Protein AF-A0A521T9D8-F1 (afdb_monomer_lite)

pLDDT: mean 93.39, std 12.35, range [36.75, 98.81]

Sequence (121 aa):
GEFEIPDGAKPGPIDVTYKSKMKPSTPFDANGYTIKTWGRKGTNNGILGVWGEFVSVDYDICIADGACIEACPVGVYEWFDTPGNPGSEKKPLMSKEPDCIFCLACEGVCPPQAIKIFEQK

Structure (mmCIF, N/CA/C/O backbone):
data_AF-A0A521T9D8-F1
#
_entry.id   AF-A0A521T9D8-F1
#
loop_
_atom_site.group_PDB
_atom_site.id
_atom_site.type_symbol
_atom_site.label_atom_id
_atom_site.label_alt_id
_atom_site.label_comp_id
_atom_site.label_asym_id
_atom_site.label_entity_id
_atom_site.label_seq_id
_atom_site.pdbx_PDB_ins_code
_atom_site.Cartn_x
_atom_site.Cartn_y
_atom_site.Cartn_z
_atom_site.occupancy
_atom_site.B_iso_or_equiv
_atom_site.auth_seq_id
_atom_site.auth_comp_id
_atom_site.auth_asym_id
_atom_site.auth_atom_id
_atom_site.pdbx_PDB_model_num
ATOM 1 N N . GLY A 1 1 ? 27.259 3.861 -20.373 1.00 46.59 1 GLY A N 1
ATOM 2 C CA . GLY A 1 1 ? 26.831 2.735 -19.531 1.00 46.59 1 GLY A CA 1
ATOM 3 C C . GLY A 1 1 ? 26.265 3.330 -18.278 1.00 46.59 1 GLY A C 1
ATOM 4 O O . GLY A 1 1 ? 26.983 3.441 -17.297 1.00 46.59 1 GLY A O 1
ATOM 5 N N . GLU A 1 2 ? 25.039 3.823 -18.373 1.00 36.75 2 GLU A N 1
ATOM 6 C CA . GLU A 1 2 ? 24.318 4.404 -17.248 1.00 36.75 2 GLU A CA 1
ATOM 7 C C . GLU A 1 2 ? 23.392 3.324 -16.721 1.00 36.75 2 GLU A C 1
ATOM 9 O O . GLU A 1 2 ? 22.499 2.856 -17.421 1.00 36.75 2 GLU A O 1
ATOM 14 N N . PHE A 1 3 ? 23.659 2.875 -15.503 1.00 39.56 3 PHE A N 1
ATOM 15 C CA . PHE A 1 3 ? 22.656 2.170 -14.731 1.00 39.56 3 PHE A CA 1
ATOM 16 C C . PHE A 1 3 ? 21.739 3.254 -14.161 1.00 39.56 3 PHE A C 1
ATOM 18 O O . PHE A 1 3 ? 22.008 3.798 -13.092 1.00 39.56 3 PHE A O 1
ATOM 25 N N . GLU A 1 4 ? 20.714 3.636 -14.922 1.00 44.38 4 GLU A N 1
ATOM 26 C CA . GLU A 1 4 ? 19.608 4.428 -14.391 1.00 44.38 4 GLU A CA 1
ATOM 27 C C . GLU A 1 4 ? 18.870 3.556 -13.371 1.00 44.38 4 GLU A C 1
ATOM 29 O O . GLU A 1 4 ? 18.364 2.481 -13.697 1.00 44.38 4 GLU A O 1
ATOM 34 N N . ILE A 1 5 ? 18.845 3.989 -12.111 1.00 52.69 5 ILE A N 1
ATOM 35 C CA . ILE A 1 5 ? 17.901 3.438 -11.139 1.00 52.69 5 ILE A CA 1
ATOM 36 C C . ILE A 1 5 ? 16.517 3.891 -11.623 1.00 52.69 5 ILE A C 1
ATOM 38 O O . ILE A 1 5 ? 16.320 5.103 -11.746 1.00 52.69 5 ILE A O 1
ATOM 42 N N . PRO A 1 6 ? 15.578 2.985 -11.948 1.00 57.53 6 PRO A N 1
ATOM 43 C CA . PRO A 1 6 ? 14.342 3.395 -12.587 1.00 57.53 6 PRO A CA 1
ATOM 44 C C . PRO A 1 6 ? 13.442 4.101 -11.572 1.00 57.53 6 PRO A C 1
ATOM 46 O O . PRO A 1 6 ? 13.368 3.713 -10.404 1.00 57.53 6 PRO A O 1
ATOM 49 N N . ASP A 1 7 ? 12.785 5.158 -12.039 1.00 62.12 7 ASP A N 1
ATOM 50 C CA . ASP A 1 7 ? 11.955 6.065 -11.249 1.00 62.12 7 ASP A CA 1
ATOM 51 C C . ASP A 1 7 ? 11.070 5.343 -10.223 1.00 62.12 7 ASP A C 1
ATOM 53 O O . ASP A 1 7 ? 10.233 4.534 -10.598 1.00 62.12 7 ASP A O 1
ATOM 57 N N . GLY A 1 8 ? 11.204 5.695 -8.941 1.00 74.06 8 GLY A N 1
ATOM 58 C CA . GLY A 1 8 ? 10.237 5.375 -7.884 1.00 74.06 8 GLY A CA 1
ATOM 59 C C . GLY A 1 8 ? 10.665 4.303 -6.891 1.00 74.06 8 GLY A C 1
ATOM 60 O O . GLY A 1 8 ? 10.509 4.534 -5.699 1.00 74.06 8 GLY A O 1
ATOM 61 N N . ALA A 1 9 ? 11.249 3.182 -7.324 1.00 87.50 9 ALA A N 1
ATOM 62 C CA . ALA A 1 9 ? 11.564 2.075 -6.412 1.00 87.50 9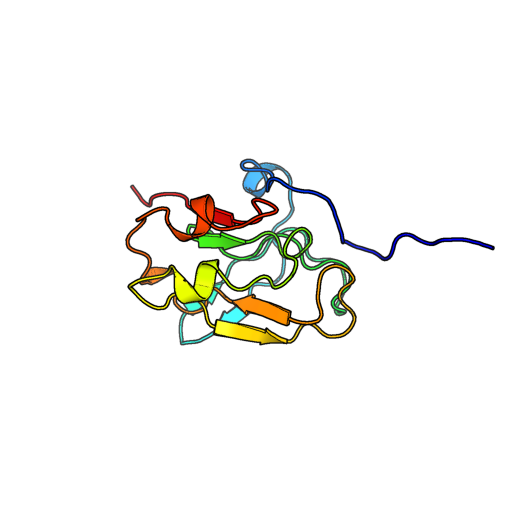 ALA A CA 1
ATOM 63 C C . ALA A 1 9 ? 12.555 2.485 -5.302 1.00 87.50 9 ALA A C 1
ATOM 65 O O . ALA A 1 9 ? 13.605 3.072 -5.571 1.00 87.50 9 ALA A O 1
ATOM 66 N N . LYS A 1 10 ? 12.240 2.163 -4.042 1.00 93.44 10 LYS A N 1
ATOM 67 C CA . LYS A 1 10 ? 13.047 2.547 -2.869 1.00 93.44 10 LYS A CA 1
ATOM 68 C C . LYS A 1 10 ? 12.986 1.490 -1.754 1.00 93.44 10 LYS A C 1
ATOM 70 O O . LYS A 1 10 ? 12.012 0.741 -1.677 1.00 93.44 10 LYS A O 1
ATOM 75 N N . PRO A 1 11 ? 13.999 1.409 -0.869 1.00 94.44 11 PRO A N 1
ATOM 76 C CA . PRO A 1 11 ? 13.934 0.534 0.297 1.00 94.44 11 PRO A CA 1
ATOM 77 C C . PRO A 1 11 ? 12.899 1.043 1.307 1.00 94.44 11 PRO A C 1
ATOM 79 O O . PRO A 1 11 ? 12.644 2.246 1.396 1.00 94.44 11 PRO A O 1
ATOM 82 N N . GLY A 1 12 ? 12.334 0.127 2.091 1.00 94.50 12 GLY A N 1
ATOM 83 C CA . GLY A 1 12 ? 11.503 0.489 3.234 1.00 94.50 12 GLY A CA 1
ATOM 84 C C . GLY A 1 12 ? 12.295 0.760 4.516 1.00 94.50 12 GLY A C 1
ATOM 85 O O . GLY A 1 12 ? 13.530 0.727 4.501 1.00 94.50 12 GLY A O 1
ATOM 86 N N . PRO A 1 13 ? 11.600 1.025 5.636 1.00 98.44 13 PRO A N 1
ATOM 87 C CA . PRO A 1 13 ? 10.141 0.996 5.800 1.00 98.44 13 PRO A CA 1
ATOM 88 C C . PRO A 1 13 ? 9.426 2.217 5.199 1.00 98.44 13 PRO A C 1
ATOM 90 O O . PRO A 1 13 ? 10.050 3.224 4.865 1.00 98.44 13 PRO A O 1
ATOM 93 N N . ILE A 1 14 ? 8.097 2.140 5.097 1.00 98.25 14 ILE A N 1
ATOM 94 C CA . ILE A 1 14 ? 7.235 3.285 4.768 1.00 98.25 14 ILE A CA 1
ATOM 95 C C . ILE A 1 14 ? 7.496 4.478 5.708 1.00 98.25 14 ILE A C 1
ATOM 97 O O . ILE A 1 14 ? 7.591 4.326 6.928 1.00 98.25 14 ILE A O 1
ATOM 101 N N . ASP A 1 15 ? 7.566 5.693 5.150 1.00 97.50 15 ASP A N 1
ATOM 102 C CA . ASP A 1 15 ? 7.639 6.919 5.953 1.00 97.50 15 ASP A CA 1
ATOM 103 C C . ASP A 1 15 ? 6.281 7.183 6.610 1.00 97.50 15 ASP A C 1
ATOM 105 O O . ASP A 1 15 ? 5.369 7.707 5.979 1.00 97.50 15 ASP A O 1
ATOM 109 N N . VAL A 1 16 ? 6.146 6.881 7.901 1.00 97.00 16 VAL A N 1
ATOM 110 C CA . VAL A 1 16 ? 4.893 7.059 8.664 1.00 97.00 16 VAL A CA 1
ATOM 111 C C . VAL A 1 16 ? 4.397 8.510 8.739 1.00 97.00 16 VAL A C 1
ATOM 113 O O . VAL A 1 16 ? 3.264 8.757 9.146 1.00 97.00 16 VAL A O 1
ATOM 116 N N . THR A 1 17 ? 5.222 9.476 8.332 1.00 97.06 17 THR A N 1
ATOM 117 C CA . THR A 1 17 ? 4.873 10.899 8.240 1.00 97.06 17 THR A CA 1
ATOM 118 C C . THR A 1 17 ? 4.559 11.353 6.808 1.00 97.06 17 THR A C 1
ATOM 120 O O . THR A 1 17 ? 4.431 12.551 6.558 1.00 97.06 17 THR A O 1
ATOM 123 N N . TYR A 1 18 ? 4.385 10.430 5.852 1.00 97.00 18 TYR A N 1
ATOM 124 C CA . TYR A 1 18 ? 4.145 10.757 4.439 1.00 97.00 18 TYR A CA 1
ATOM 125 C C . TYR A 1 18 ? 2.980 11.739 4.232 1.00 97.00 18 TYR A C 1
ATOM 127 O O . TYR A 1 18 ? 3.081 12.616 3.379 1.00 97.00 18 TYR A O 1
ATOM 135 N N . LYS A 1 19 ? 1.914 11.661 5.044 1.00 95.81 19 LYS A N 1
ATOM 136 C CA . LYS A 1 19 ? 0.731 12.536 4.932 1.00 95.81 19 LYS A CA 1
ATOM 137 C C . LYS A 1 19 ? 1.064 14.027 5.061 1.00 95.81 19 LYS A C 1
ATOM 139 O O . LYS A 1 19 ? 0.347 14.847 4.499 1.00 95.81 19 LYS A O 1
ATOM 144 N N . SER A 1 20 ? 2.124 14.386 5.794 1.00 96.44 20 SER A N 1
ATOM 145 C CA . SER A 1 20 ? 2.573 15.778 5.949 1.00 96.44 20 SER A CA 1
ATOM 146 C C . SER A 1 20 ? 3.699 16.169 4.988 1.00 96.44 20 SER A C 1
ATOM 148 O O . SER A 1 20 ? 3.898 17.356 4.737 1.00 96.44 20 SER A O 1
ATOM 150 N N . LYS A 1 21 ? 4.434 15.195 4.441 1.00 95.50 21 LYS A N 1
ATOM 151 C CA . LYS A 1 21 ? 5.597 15.431 3.568 1.00 95.50 21 LYS A CA 1
ATOM 152 C C . LYS A 1 21 ? 5.288 15.313 2.079 1.00 95.50 21 LYS A C 1
ATOM 154 O O . LYS A 1 21 ? 5.966 15.930 1.259 1.00 95.50 21 LYS A O 1
ATOM 159 N N . MET A 1 22 ? 4.302 14.502 1.716 1.00 96.31 22 MET A N 1
ATOM 160 C CA . MET A 1 22 ? 3.929 14.227 0.334 1.00 96.31 22 MET A CA 1
ATOM 161 C C . MET A 1 22 ? 2.669 15.000 -0.042 1.00 96.31 22 MET A C 1
ATOM 163 O O . MET A 1 22 ? 1.721 15.103 0.734 1.00 96.31 22 MET A O 1
ATOM 167 N N . LYS A 1 23 ? 2.643 15.524 -1.270 1.00 96.62 23 LYS A N 1
ATOM 168 C CA . LYS A 1 23 ? 1.440 16.157 -1.818 1.00 96.62 23 LYS A CA 1
ATOM 169 C C . LYS A 1 23 ? 0.380 15.082 -2.094 1.00 96.62 23 LYS A C 1
ATOM 171 O O . LYS A 1 23 ? 0.743 14.057 -2.679 1.00 96.62 23 LYS A O 1
ATOM 176 N N . PRO A 1 24 ? -0.897 15.313 -1.740 1.00 97.88 24 PRO A N 1
ATOM 177 C CA . PRO A 1 24 ? -1.991 14.481 -2.223 1.00 97.88 24 PRO A CA 1
ATOM 178 C C . PRO A 1 24 ? -1.967 14.407 -3.753 1.00 97.88 24 PRO A C 1
ATOM 180 O O . PRO A 1 24 ? -1.734 15.417 -4.423 1.00 97.88 24 PRO A O 1
ATOM 183 N N . SER A 1 25 ? -2.185 13.215 -4.291 1.00 96.88 25 SER A N 1
ATOM 184 C CA . SER A 1 25 ? -2.332 12.963 -5.725 1.00 96.88 25 SER A CA 1
ATOM 185 C C . SER A 1 25 ? -3.769 12.554 -6.055 1.00 96.88 25 SER A C 1
ATOM 187 O O . SER A 1 25 ? -4.630 12.505 -5.176 1.00 96.88 25 SER A O 1
ATOM 189 N N . THR A 1 26 ? -4.053 12.320 -7.339 1.00 96.56 26 THR A N 1
ATOM 190 C CA . THR A 1 26 ? -5.391 11.927 -7.793 1.00 96.56 26 THR A CA 1
ATOM 191 C C . THR A 1 26 ? -5.839 10.643 -7.081 1.00 96.56 26 THR A C 1
ATOM 193 O O . THR A 1 26 ? -5.119 9.641 -7.159 1.00 96.56 26 THR A O 1
ATOM 196 N N . PRO A 1 27 ? -6.987 10.653 -6.380 1.00 97.44 27 PRO A N 1
ATOM 197 C CA . PRO A 1 27 ? -7.509 9.468 -5.708 1.00 97.44 27 PRO A CA 1
ATOM 198 C C . PRO A 1 27 ? -7.930 8.391 -6.716 1.00 97.44 27 PRO A C 1
ATOM 200 O O . PRO A 1 27 ? -8.052 8.657 -7.914 1.00 97.44 27 PRO A O 1
ATOM 203 N N . PHE A 1 28 ? -8.148 7.176 -6.222 1.00 97.38 28 PHE A N 1
ATOM 204 C CA . PHE A 1 28 ? -8.540 6.027 -7.030 1.00 97.38 28 PHE A CA 1
ATOM 205 C C . PHE A 1 28 ? -9.814 5.389 -6.476 1.00 97.38 28 PHE A C 1
ATOM 207 O O . PHE A 1 28 ? -9.851 5.005 -5.310 1.00 97.38 28 PHE A O 1
ATOM 214 N N . ASP A 1 29 ? -10.847 5.264 -7.306 1.00 97.81 29 ASP A N 1
ATOM 215 C CA . ASP A 1 29 ? -12.115 4.653 -6.909 1.00 97.81 29 ASP A CA 1
ATOM 216 C C . ASP A 1 29 ? -12.110 3.149 -7.206 1.00 97.81 29 ASP A C 1
ATOM 218 O O . ASP A 1 29 ? -11.883 2.728 -8.342 1.00 97.81 29 ASP A O 1
ATOM 222 N N . ALA A 1 30 ? -12.392 2.335 -6.189 1.00 95.69 30 ALA A N 1
ATOM 223 C CA . ALA A 1 30 ? -12.500 0.883 -6.294 1.00 95.69 30 ALA A CA 1
ATOM 224 C C . ALA A 1 30 ? -13.541 0.352 -5.306 1.00 95.69 30 ALA A C 1
ATOM 226 O O . ALA A 1 30 ? -13.606 0.808 -4.171 1.00 95.69 30 ALA A O 1
ATOM 227 N N . ASN A 1 31 ? -14.361 -0.617 -5.720 1.00 93.00 31 ASN A N 1
ATOM 228 C CA . ASN A 1 31 ? -15.351 -1.279 -4.854 1.00 93.00 31 ASN A CA 1
ATOM 229 C C . ASN A 1 31 ? -16.277 -0.320 -4.070 1.00 93.00 31 ASN A C 1
ATOM 231 O O . ASN A 1 31 ? -16.682 -0.610 -2.949 1.00 93.00 31 ASN A O 1
ATOM 235 N N . GLY A 1 32 ? -16.632 0.826 -4.665 1.00 94.06 32 GLY A N 1
ATOM 236 C CA . GLY A 1 32 ? -17.475 1.838 -4.015 1.00 94.06 32 GLY A CA 1
ATOM 237 C C . GLY A 1 32 ? -16.763 2.657 -2.930 1.00 94.06 32 GLY A C 1
ATOM 238 O O . GLY A 1 32 ? -17.424 3.391 -2.198 1.00 94.06 32 GLY A O 1
ATOM 239 N N . TYR A 1 33 ? -15.437 2.550 -2.839 1.00 95.38 33 TYR A N 1
ATOM 240 C CA . TYR A 1 33 ? -14.582 3.280 -1.916 1.00 95.38 33 TYR A CA 1
ATOM 241 C C . TYR A 1 33 ? -13.531 4.112 -2.670 1.00 95.38 33 TYR A C 1
ATOM 243 O O . TYR A 1 33 ? -12.955 3.667 -3.663 1.00 95.38 33 TYR A O 1
ATOM 251 N N . THR A 1 34 ? -13.269 5.325 -2.182 1.00 98.06 34 THR A N 1
ATOM 252 C CA . THR A 1 34 ? -12.267 6.235 -2.752 1.00 98.06 34 THR A CA 1
ATOM 253 C C . THR A 1 34 ? -10.962 6.131 -1.969 1.00 98.06 34 THR A C 1
ATOM 255 O O . THR A 1 34 ? -10.838 6.666 -0.865 1.00 98.06 34 THR A O 1
ATOM 258 N N . ILE A 1 35 ? -9.962 5.492 -2.568 1.00 98.25 35 ILE A N 1
ATOM 259 C CA . ILE A 1 35 ? -8.616 5.362 -2.013 1.00 98.25 35 ILE A CA 1
ATOM 260 C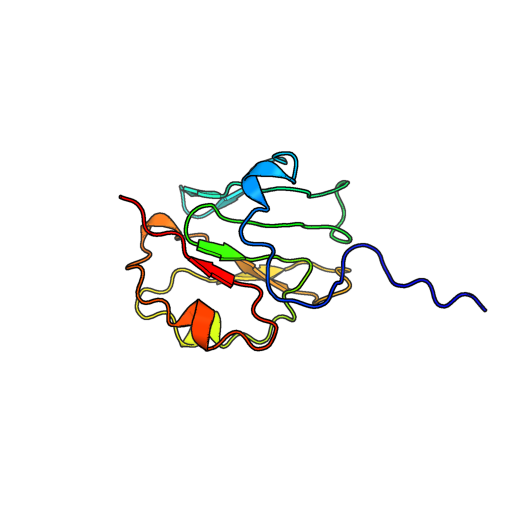 C . ILE A 1 35 ? -7.869 6.681 -2.210 1.00 98.25 35 ILE A C 1
ATOM 262 O O . ILE A 1 35 ? -7.684 7.166 -3.332 1.00 98.25 35 ILE A O 1
ATOM 266 N N . LYS A 1 36 ? -7.396 7.265 -1.109 1.00 98.19 36 LYS A N 1
ATOM 267 C CA . LYS A 1 36 ? -6.522 8.444 -1.157 1.00 98.19 36 LYS A CA 1
ATOM 268 C C . LYS A 1 36 ? -5.115 8.044 -1.602 1.00 98.19 36 LYS A C 1
ATOM 270 O O . LYS A 1 36 ? -4.631 6.968 -1.259 1.00 98.19 36 LYS A O 1
ATOM 275 N N . THR A 1 37 ? -4.446 8.922 -2.344 1.00 98.12 37 THR A N 1
ATOM 276 C CA . THR A 1 37 ? -3.076 8.693 -2.821 1.00 98.12 37 THR A CA 1
ATOM 277 C C . THR A 1 37 ? -2.187 9.905 -2.535 1.00 98.12 37 THR A C 1
ATOM 279 O O . THR A 1 37 ? -2.665 11.041 -2.459 1.00 98.12 37 THR A O 1
ATOM 282 N N . TRP A 1 38 ? -0.883 9.676 -2.377 1.00 98.38 38 TRP A N 1
ATOM 283 C CA . TRP A 1 38 ? 0.114 10.711 -2.111 1.00 98.38 38 TRP A CA 1
ATOM 284 C C . TRP A 1 38 ? 1.380 10.472 -2.920 1.00 98.38 38 TRP A C 1
ATOM 286 O O . TRP A 1 38 ? 1.906 9.365 -2.959 1.00 98.38 38 TRP A O 1
ATOM 296 N N . GLY A 1 39 ? 1.930 11.539 -3.496 1.00 96.12 39 GLY A N 1
ATOM 297 C CA . GLY A 1 39 ? 3.262 11.515 -4.099 1.00 96.12 39 GLY A CA 1
ATOM 298 C C . GLY A 1 39 ? 3.364 10.864 -5.482 1.00 96.12 39 GLY A C 1
ATOM 299 O O . GLY A 1 39 ? 4.464 10.880 -6.037 1.00 96.12 39 GLY A O 1
ATOM 300 N N . ARG A 1 40 ? 2.264 10.367 -6.073 1.00 94.81 40 ARG A N 1
ATOM 301 C CA . ARG A 1 40 ? 2.259 9.865 -7.459 1.00 94.81 40 ARG A CA 1
ATOM 302 C C . ARG A 1 40 ? 2.739 10.952 -8.424 1.00 94.81 40 ARG A C 1
ATOM 304 O O . ARG A 1 40 ? 2.291 12.100 -8.339 1.00 94.81 40 ARG A O 1
ATOM 311 N N . LYS A 1 41 ? 3.618 10.596 -9.368 1.00 92.94 41 LYS A N 1
ATOM 312 C CA . LYS A 1 41 ? 4.097 11.512 -10.416 1.00 92.94 41 LYS A CA 1
ATOM 313 C C . LYS A 1 41 ? 3.812 10.959 -11.805 1.00 92.94 41 LYS A C 1
ATOM 315 O O . LYS A 1 41 ? 4.128 9.815 -12.103 1.00 92.94 41 LYS A O 1
ATOM 320 N N . GLY A 1 42 ? 3.272 11.818 -12.666 1.00 88.31 42 GLY A N 1
ATOM 321 C CA . GLY A 1 42 ? 2.915 11.448 -14.032 1.00 88.31 42 GLY A CA 1
ATOM 322 C C . GLY A 1 42 ? 1.740 10.471 -14.102 1.00 88.31 42 GLY A C 1
ATOM 323 O O . GLY A 1 42 ? 1.039 10.223 -13.121 1.00 88.31 42 GLY A O 1
ATOM 324 N N . THR A 1 43 ? 1.505 9.949 -15.303 1.00 86.94 43 THR A N 1
ATOM 325 C CA . THR A 1 43 ? 0.407 9.015 -15.602 1.00 86.94 43 THR A CA 1
ATOM 326 C C . THR A 1 43 ? 0.875 7.571 -15.766 1.00 86.94 43 THR A C 1
ATOM 328 O O . THR A 1 43 ? 0.041 6.670 -15.790 1.00 86.94 43 THR A O 1
ATOM 331 N N . ASN A 1 44 ? 2.188 7.335 -15.854 1.00 92.69 44 ASN A N 1
ATOM 332 C CA . ASN A 1 44 ? 2.760 5.991 -15.896 1.00 92.69 44 ASN A CA 1
ATOM 333 C C . ASN A 1 44 ? 2.841 5.376 -14.482 1.00 92.69 44 ASN A C 1
ATOM 335 O O . ASN A 1 44 ? 2.347 5.952 -13.505 1.00 92.69 44 ASN A O 1
ATOM 339 N N . ASN A 1 45 ? 3.437 4.186 -14.393 1.00 95.31 45 ASN A N 1
ATOM 340 C CA . ASN A 1 45 ? 3.603 3.446 -13.145 1.00 95.31 45 ASN A CA 1
ATOM 341 C C . ASN A 1 45 ? 5.019 3.550 -12.560 1.00 95.31 45 ASN A C 1
ATOM 343 O O . ASN A 1 45 ? 5.355 2.744 -11.704 1.00 95.31 45 ASN A O 1
ATOM 347 N N . GLY A 1 46 ? 5.847 4.512 -12.988 1.00 95.31 46 GLY A N 1
ATOM 348 C CA . GLY A 1 46 ? 7.191 4.688 -12.424 1.00 95.31 46 GLY A CA 1
ATOM 349 C C . GLY A 1 46 ? 7.120 5.053 -10.940 1.00 95.31 46 GLY A C 1
ATOM 350 O O . GLY A 1 46 ? 7.542 4.287 -10.084 1.00 95.31 46 GLY A O 1
ATOM 351 N N . ILE A 1 47 ? 6.470 6.177 -10.623 1.00 95.94 47 ILE A N 1
ATOM 352 C CA . ILE A 1 47 ? 6.331 6.679 -9.246 1.00 95.94 47 ILE A CA 1
ATOM 353 C C . ILE A 1 47 ? 4.859 6.656 -8.854 1.00 95.94 47 ILE A C 1
ATOM 355 O O . ILE A 1 47 ? 4.080 7.514 -9.284 1.00 95.94 47 ILE A O 1
ATOM 359 N N . LEU A 1 48 ? 4.482 5.690 -8.022 1.00 97.25 48 LEU A N 1
ATOM 360 C CA . LEU A 1 48 ? 3.103 5.496 -7.577 1.00 97.25 48 LEU A CA 1
ATOM 361 C C . LEU A 1 48 ? 2.842 6.106 -6.199 1.00 97.25 48 LEU A C 1
ATOM 363 O O . LEU A 1 48 ? 1.698 6.476 -5.931 1.00 97.25 48 LEU A O 1
ATOM 367 N N . GLY A 1 49 ? 3.875 6.262 -5.370 1.00 97.44 49 GLY A N 1
ATOM 368 C CA . GLY A 1 49 ? 3.768 6.841 -4.037 1.00 97.44 49 GLY A CA 1
ATOM 369 C C . GLY A 1 49 ? 2.989 5.968 -3.048 1.00 97.44 49 GLY A C 1
ATOM 370 O O . GLY A 1 49 ? 2.964 4.742 -3.154 1.00 97.44 49 GLY A O 1
ATOM 371 N N . VAL A 1 50 ? 2.353 6.605 -2.064 1.00 98.50 50 VAL A N 1
ATOM 372 C CA . VAL A 1 50 ? 1.593 5.923 -1.002 1.00 98.50 50 VAL A CA 1
ATOM 373 C C . VAL A 1 50 ? 0.104 5.939 -1.326 1.00 98.50 50 VAL A C 1
ATOM 375 O O . VAL A 1 50 ? -0.432 6.970 -1.727 1.00 98.50 50 VAL A O 1
ATOM 378 N N . TRP A 1 51 ? -0.559 4.799 -1.153 1.00 98.50 51 TRP A N 1
ATOM 379 C CA . TRP A 1 51 ? -1.990 4.604 -1.390 1.00 98.50 51 TRP A CA 1
ATOM 380 C C . TRP A 1 51 ? -2.669 4.164 -0.092 1.00 98.50 51 TRP A C 1
ATOM 382 O O . TRP A 1 51 ? -2.084 3.383 0.652 1.00 98.50 51 TRP A O 1
ATOM 392 N N . GLY A 1 52 ? -3.882 4.651 0.167 1.00 97.88 52 GLY A N 1
ATOM 393 C CA . GLY A 1 52 ? -4.676 4.357 1.365 1.00 97.88 52 GLY A CA 1
ATOM 394 C C . GLY A 1 52 ? -4.354 5.259 2.560 1.00 97.88 52 GLY A C 1
ATOM 395 O O . GLY A 1 52 ? -3.227 5.726 2.730 1.00 97.88 52 GLY A O 1
ATOM 396 N N . GLU A 1 53 ? -5.342 5.536 3.405 1.00 94.75 53 GLU A N 1
ATOM 397 C CA . GLU A 1 53 ? -5.245 6.483 4.522 1.00 94.75 53 GLU A CA 1
ATOM 398 C C . GLU A 1 53 ? -5.026 5.814 5.883 1.00 94.75 53 GLU A C 1
ATOM 400 O O . GLU A 1 53 ? -4.192 6.261 6.669 1.00 94.75 53 GLU A O 1
ATOM 405 N N . PHE A 1 54 ? -5.793 4.783 6.189 1.00 94.19 54 PHE A N 1
ATOM 406 C CA . PHE A 1 54 ? -5.744 4.002 7.420 1.00 94.19 54 PHE A CA 1
ATOM 407 C C . PHE A 1 54 ? -5.277 2.568 7.169 1.00 94.19 54 PHE A C 1
ATOM 409 O O . PHE A 1 54 ? -4.792 1.933 8.101 1.00 94.19 54 PHE A O 1
ATOM 416 N N . VAL A 1 55 ? -5.307 2.105 5.919 1.00 98.25 55 VAL A N 1
ATOM 417 C CA . VAL A 1 55 ? -4.515 0.981 5.411 1.00 98.25 55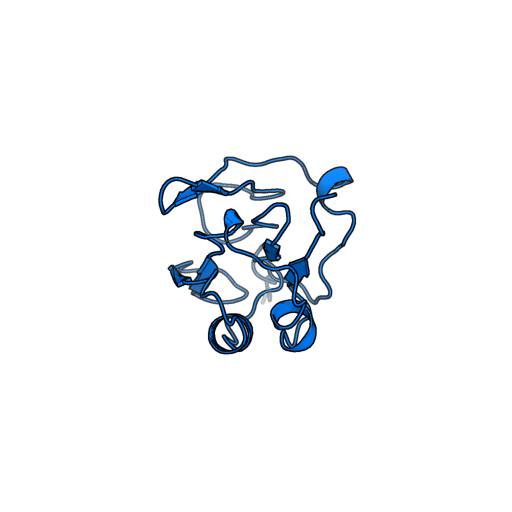 VAL A CA 1
ATOM 418 C C . VAL A 1 55 ? -3.598 1.506 4.312 1.00 98.25 55 VAL A C 1
ATOM 420 O O . VAL A 1 55 ? -3.933 1.479 3.133 1.00 98.25 55 VAL A O 1
ATOM 423 N N . SER A 1 56 ? -2.437 2.027 4.694 1.00 98.56 56 SER A N 1
ATOM 424 C CA . SER A 1 56 ? -1.511 2.646 3.750 1.00 98.56 56 SER A CA 1
ATOM 425 C C . SER A 1 56 ? -0.481 1.654 3.231 1.00 98.56 56 SER A C 1
ATOM 427 O O . SER A 1 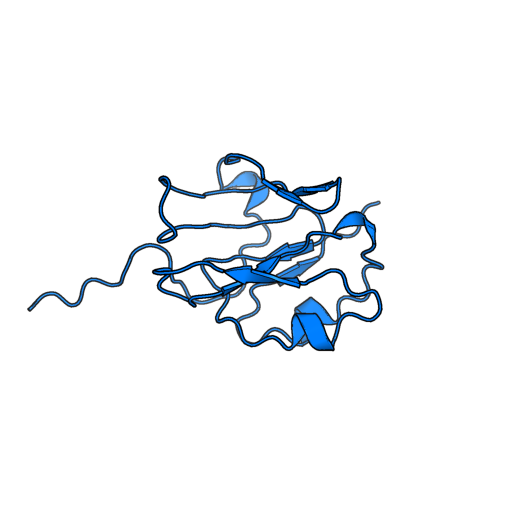56 ? 0.157 0.960 4.020 1.00 98.56 56 SER A O 1
ATOM 429 N N . VAL A 1 57 ? -0.258 1.641 1.919 1.00 98.75 57 VAL A N 1
ATOM 430 C CA . VAL A 1 57 ? 0.807 0.875 1.266 1.00 98.75 57 VAL A CA 1
ATOM 431 C C . VAL A 1 57 ? 1.639 1.817 0.405 1.00 98.75 57 VAL A C 1
ATOM 433 O O . VAL A 1 57 ? 1.116 2.519 -0.459 1.00 98.75 57 VAL A O 1
ATOM 436 N N . ASP A 1 58 ? 2.948 1.825 0.625 1.00 98.62 58 ASP A N 1
ATOM 437 C CA . ASP A 1 58 ? 3.901 2.527 -0.227 1.00 98.62 58 ASP A CA 1
ATOM 438 C C . ASP A 1 58 ? 4.230 1.655 -1.448 1.00 98.62 58 ASP A C 1
ATOM 440 O O . ASP A 1 58 ? 4.944 0.651 -1.355 1.00 98.62 58 ASP A O 1
ATOM 444 N N . TYR A 1 59 ? 3.664 2.003 -2.604 1.00 98.38 59 TYR A N 1
ATOM 445 C CA . TYR A 1 59 ? 3.815 1.230 -3.840 1.00 98.38 59 TYR A CA 1
ATOM 446 C C . TYR A 1 59 ? 5.221 1.332 -4.427 1.00 98.38 59 TYR A C 1
ATOM 448 O O . TYR A 1 59 ? 5.631 0.437 -5.168 1.00 98.38 59 TYR A O 1
ATOM 456 N N . ASP A 1 60 ? 5.971 2.353 -4.024 1.00 97.44 60 ASP A N 1
ATOM 457 C CA . ASP A 1 60 ? 7.369 2.544 -4.386 1.00 97.44 60 ASP A CA 1
ATOM 458 C C . ASP A 1 60 ? 8.308 1.647 -3.544 1.00 97.44 60 ASP A C 1
ATOM 460 O O . ASP A 1 60 ? 9.448 1.411 -3.934 1.00 97.44 60 ASP A O 1
ATOM 464 N N . ILE A 1 61 ? 7.834 1.097 -2.416 1.00 98.25 61 ILE A N 1
ATOM 465 C CA . ILE A 1 61 ? 8.546 0.089 -1.597 1.00 98.25 61 ILE A CA 1
ATOM 466 C C . ILE A 1 61 ? 8.046 -1.334 -1.892 1.00 98.25 61 ILE A C 1
ATOM 468 O O . ILE A 1 61 ? 8.796 -2.305 -1.801 1.00 98.25 61 ILE A O 1
ATOM 472 N N . CYS A 1 62 ? 6.755 -1.486 -2.193 1.00 98.44 62 CYS A N 1
ATOM 473 C CA . CYS A 1 62 ? 6.112 -2.788 -2.337 1.00 98.44 62 CYS A CA 1
ATOM 474 C C . CYS A 1 62 ? 6.740 -3.639 -3.458 1.00 98.44 62 CYS A C 1
ATOM 476 O O . CYS A 1 62 ? 6.830 -3.200 -4.603 1.00 98.44 62 CYS A O 1
ATOM 478 N N . ILE A 1 63 ? 7.077 -4.891 -3.136 1.00 97.94 63 ILE A N 1
ATOM 479 C CA . ILE A 1 63 ? 7.695 -5.867 -4.057 1.00 97.94 63 ILE A CA 1
ATOM 480 C C . ILE A 1 63 ? 6.730 -6.970 -4.524 1.00 97.94 63 ILE A C 1
ATOM 482 O O . ILE A 1 63 ? 7.163 -8.006 -5.015 1.00 97.94 63 ILE A O 1
ATOM 486 N N . ALA A 1 64 ? 5.421 -6.789 -4.318 1.00 98.31 64 ALA A N 1
ATOM 487 C CA . ALA A 1 64 ? 4.391 -7.792 -4.619 1.00 98.31 64 ALA A CA 1
ATOM 488 C C . ALA A 1 64 ? 4.592 -9.171 -3.956 1.00 98.31 64 ALA A C 1
ATOM 490 O O . ALA A 1 64 ? 4.214 -10.189 -4.533 1.00 98.31 64 ALA A O 1
ATOM 491 N N . ASP A 1 65 ? 5.129 -9.198 -2.735 1.00 98.56 65 ASP A N 1
ATOM 492 C CA . ASP A 1 65 ? 5.327 -10.432 -1.960 1.00 98.56 65 ASP A CA 1
ATOM 493 C C . ASP A 1 65 ? 4.012 -11.209 -1.725 1.00 98.56 65 ASP A C 1
ATOM 495 O O . ASP A 1 65 ? 3.944 -12.414 -1.942 1.00 98.56 65 ASP A O 1
ATOM 499 N N . GLY A 1 66 ? 2.936 -10.501 -1.364 1.00 98.44 66 GLY A N 1
ATOM 500 C CA . GLY A 1 66 ? 1.595 -11.079 -1.233 1.00 98.44 66 GLY A CA 1
ATOM 501 C C . GLY A 1 66 ? 1.223 -11.586 0.162 1.00 98.44 66 GLY A C 1
ATOM 502 O O . GLY A 1 66 ? 0.034 -11.782 0.402 1.00 98.44 66 GLY A O 1
ATOM 503 N N . ALA A 1 67 ? 2.153 -11.681 1.123 1.00 98.56 67 ALA A N 1
ATOM 504 C CA . ALA A 1 67 ? 1.825 -12.131 2.482 1.00 98.56 67 ALA A CA 1
ATOM 505 C C . ALA A 1 67 ? 0.735 -11.282 3.163 1.00 98.56 67 ALA A C 1
ATOM 507 O O . ALA A 1 67 ? -0.053 -11.794 3.949 1.00 98.56 67 ALA A O 1
ATOM 508 N N . CYS A 1 68 ? 0.642 -9.989 2.838 1.00 98.75 68 CYS A N 1
ATOM 509 C CA . CYS A 1 68 ? -0.413 -9.107 3.346 1.00 98.75 68 CYS A CA 1
ATOM 510 C C . CYS A 1 68 ? -1.830 -9.495 2.891 1.00 98.75 68 CYS A C 1
ATOM 512 O O . CYS A 1 68 ? -2.773 -9.282 3.652 1.00 98.75 68 CYS A O 1
ATOM 514 N N . ILE A 1 69 ? -1.976 -10.063 1.688 1.00 98.62 69 ILE A N 1
ATOM 515 C CA . ILE A 1 69 ? -3.258 -10.538 1.154 1.00 98.62 69 ILE A CA 1
ATOM 516 C C . ILE A 1 69 ? -3.670 -11.800 1.916 1.00 98.62 69 ILE A C 1
ATOM 518 O O . ILE A 1 69 ? -4.765 -11.843 2.469 1.00 98.62 69 ILE A O 1
ATOM 522 N N . GLU A 1 70 ? -2.758 -12.769 2.032 1.00 98.25 70 GLU A N 1
ATOM 523 C CA . GLU A 1 70 ? -2.990 -14.035 2.745 1.00 98.25 70 GLU A CA 1
ATOM 524 C C . GLU A 1 70 ? -3.239 -13.832 4.247 1.00 98.25 70 GLU A C 1
ATOM 526 O O . GLU A 1 70 ? -4.068 -14.507 4.853 1.00 98.25 70 GLU A O 1
ATOM 531 N N . ALA A 1 71 ? -2.540 -12.879 4.868 1.00 98.44 71 ALA A N 1
ATOM 532 C CA . ALA A 1 71 ? -2.652 -12.611 6.299 1.00 98.44 71 ALA A CA 1
ATOM 533 C C . ALA A 1 71 ? -3.894 -11.789 6.683 1.00 98.44 71 ALA A C 1
ATOM 535 O O . ALA A 1 71 ? -4.160 -11.632 7.874 1.00 98.44 71 ALA A O 1
ATOM 536 N N . CYS A 1 72 ? -4.629 -11.209 5.727 1.00 98.62 72 CYS A N 1
ATOM 537 C CA . CYS A 1 72 ? -5.755 -10.329 6.031 1.00 98.62 72 CYS A CA 1
ATOM 538 C C . CYS A 1 72 ? -7.043 -11.139 6.283 1.00 98.62 72 CYS A C 1
ATOM 540 O O . CYS A 1 72 ? -7.652 -11.617 5.326 1.00 98.62 72 CYS A O 1
ATOM 542 N N . PRO A 1 73 ? -7.547 -11.234 7.531 1.00 98.25 73 PRO A N 1
ATOM 543 C CA . PRO A 1 73 ? -8.695 -12.092 7.854 1.00 98.25 73 PRO A CA 1
ATOM 544 C C . PRO A 1 73 ? -10.028 -11.590 7.278 1.00 98.25 73 PRO A C 1
ATOM 546 O O . PRO A 1 73 ? -11.013 -12.320 7.268 1.00 98.25 73 PRO A O 1
ATOM 549 N N . VAL A 1 74 ? -10.063 -10.335 6.827 1.00 98.06 74 VAL A N 1
ATOM 550 C CA . VAL A 1 74 ? -11.250 -9.655 6.289 1.00 98.06 74 VAL A CA 1
ATOM 551 C C . VAL A 1 74 ? -11.106 -9.313 4.801 1.00 98.06 74 VAL A C 1
ATOM 553 O O . VAL A 1 74 ? -11.988 -8.687 4.227 1.00 98.06 74 VAL A O 1
ATOM 556 N N . GLY A 1 75 ? -10.012 -9.739 4.154 1.00 97.88 75 GLY A N 1
ATOM 557 C CA . GLY A 1 75 ? -9.841 -9.613 2.704 1.00 97.88 75 GLY A CA 1
ATOM 558 C C . GLY A 1 75 ? -9.862 -8.172 2.181 1.00 97.88 75 GLY A C 1
ATOM 559 O O . GLY A 1 75 ? -10.546 -7.900 1.196 1.00 97.88 75 GLY A O 1
ATOM 560 N N . VAL A 1 76 ? -9.123 -7.262 2.831 1.00 98.25 76 VAL A N 1
ATOM 561 C CA . VAL A 1 76 ? -9.021 -5.835 2.446 1.00 98.25 76 VAL A CA 1
ATOM 562 C C . VAL A 1 76 ? -8.381 -5.638 1.069 1.00 98.25 76 VAL A C 1
ATOM 564 O O . VAL A 1 76 ? -8.678 -4.663 0.377 1.00 98.25 76 VAL A O 1
ATOM 567 N N . TYR A 1 77 ? -7.473 -6.542 0.703 1.00 98.50 77 TYR A N 1
ATOM 568 C CA . TYR A 1 77 ? -6.600 -6.394 -0.450 1.00 98.50 77 TYR A CA 1
ATOM 569 C C . TYR A 1 77 ? -7.032 -7.262 -1.633 1.00 98.50 77 TYR A C 1
ATOM 571 O O . TYR A 1 77 ? -7.433 -8.412 -1.460 1.00 98.50 77 TYR A O 1
ATOM 579 N N . GLU A 1 78 ? -6.818 -6.749 -2.838 1.00 97.69 78 GLU A N 1
ATOM 580 C CA . GLU A 1 78 ? -6.814 -7.510 -4.089 1.00 97.69 78 GLU A CA 1
ATOM 581 C C . GLU A 1 78 ? -5.558 -7.196 -4.914 1.00 97.69 78 GLU A C 1
ATOM 583 O O . GLU A 1 78 ? -4.850 -6.226 -4.637 1.00 97.69 78 GLU A O 1
ATOM 588 N N . TRP A 1 79 ? -5.242 -8.017 -5.917 1.00 98.50 79 TRP A N 1
ATOM 589 C CA . TRP A 1 79 ? -4.142 -7.704 -6.830 1.00 98.50 79 TRP A CA 1
ATOM 590 C C . TRP A 1 79 ? -4.549 -6.614 -7.823 1.00 98.50 79 TRP A C 1
ATOM 592 O O . TRP A 1 79 ? -5.606 -6.694 -8.441 1.00 98.50 79 TRP A O 1
ATOM 602 N N . PHE A 1 80 ? -3.669 -5.634 -8.008 1.00 98.25 80 PHE A N 1
ATOM 603 C CA . PHE A 1 80 ? -3.814 -4.556 -8.979 1.00 98.25 80 PHE A CA 1
ATOM 604 C C . PHE A 1 80 ? -2.572 -4.466 -9.859 1.00 98.25 80 PHE A C 1
ATOM 606 O O . PHE A 1 80 ? -1.456 -4.376 -9.344 1.00 98.25 80 PHE A O 1
ATOM 613 N N . ASP A 1 81 ? -2.764 -4.497 -11.174 1.00 98.12 81 ASP A N 1
ATOM 614 C CA . ASP A 1 81 ? -1.667 -4.494 -12.137 1.00 98.12 81 ASP A CA 1
ATOM 615 C C . ASP A 1 81 ? -1.029 -3.103 -12.253 1.00 98.12 81 ASP A C 1
ATOM 617 O O . ASP A 1 81 ? -1.695 -2.088 -12.460 1.00 98.12 81 ASP A O 1
ATOM 621 N N . THR A 1 82 ? 0.297 -3.063 -12.162 1.00 97.19 82 THR A N 1
ATOM 622 C CA . THR A 1 82 ? 1.118 -1.853 -12.285 1.00 97.19 82 THR A CA 1
ATOM 623 C C . THR A 1 82 ? 2.254 -2.084 -13.277 1.00 97.19 82 THR A C 1
ATOM 625 O O . THR A 1 82 ? 3.424 -2.036 -12.885 1.00 97.19 82 THR A O 1
ATOM 628 N N . PRO A 1 83 ? 1.945 -2.354 -14.559 1.00 96.69 83 PRO A N 1
ATOM 629 C CA . PRO A 1 83 ? 2.959 -2.730 -15.525 1.00 96.69 83 PRO A CA 1
ATOM 630 C C . PRO A 1 83 ? 4.005 -1.630 -15.717 1.00 96.69 83 PRO A C 1
ATOM 632 O O . PRO A 1 83 ? 3.654 -0.444 -15.779 1.00 96.69 83 PRO A O 1
ATOM 635 N N . GLY A 1 84 ? 5.275 -2.022 -15.805 1.00 93.19 84 GLY A N 1
ATOM 636 C CA . GLY A 1 84 ? 6.417 -1.116 -15.922 1.00 93.19 84 GLY A CA 1
ATOM 637 C C . GLY A 1 84 ? 6.798 -0.382 -14.631 1.00 93.19 84 GLY A C 1
ATOM 638 O O . GLY A 1 84 ? 7.582 0.565 -14.696 1.00 93.19 84 GLY A O 1
ATOM 639 N N . ASN A 1 85 ? 6.249 -0.764 -13.471 1.00 95.25 85 ASN A N 1
ATOM 640 C CA . ASN A 1 85 ? 6.709 -0.239 -12.184 1.00 95.25 85 ASN A CA 1
ATOM 641 C C . ASN A 1 85 ? 8.016 -0.936 -11.759 1.00 95.25 85 ASN A C 1
ATOM 643 O O . ASN A 1 85 ? 8.068 -2.166 -11.736 1.00 95.25 85 ASN A O 1
ATOM 647 N N . PRO A 1 86 ? 9.048 -0.191 -11.331 1.00 92.94 86 PRO A N 1
ATOM 648 C CA . PRO A 1 86 ? 10.343 -0.796 -11.029 1.00 92.94 86 PRO A CA 1
ATOM 649 C C . PRO A 1 86 ? 10.398 -1.650 -9.761 1.00 92.94 86 PRO A C 1
ATOM 651 O O . PRO A 1 86 ? 11.328 -2.438 -9.613 1.00 92.94 86 PRO A O 1
ATOM 654 N N . GLY A 1 87 ? 9.435 -1.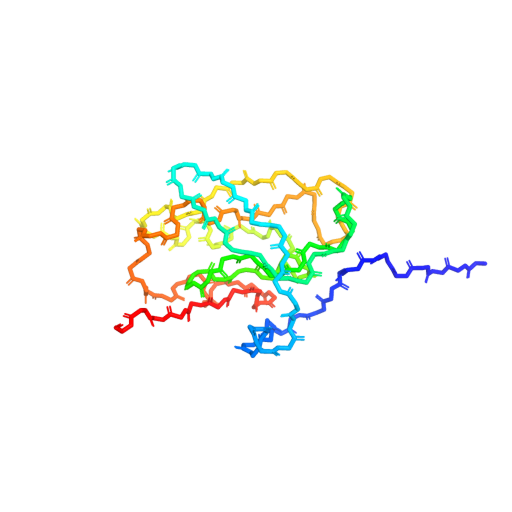515 -8.845 1.00 91.56 87 GLY A N 1
ATOM 655 C CA . GLY A 1 87 ? 9.346 -2.375 -7.664 1.00 91.56 87 GLY A CA 1
ATOM 656 C C . GLY A 1 87 ? 8.666 -3.715 -7.956 1.00 91.56 87 GLY A C 1
ATOM 657 O O . GLY A 1 87 ? 9.119 -4.753 -7.479 1.00 91.56 87 GLY A O 1
ATOM 658 N N . SER A 1 88 ? 7.571 -3.697 -8.724 1.00 96.06 88 SER A N 1
ATOM 659 C CA . SER A 1 88 ? 6.833 -4.897 -9.141 1.00 96.06 88 SER A CA 1
ATOM 660 C C . SER A 1 88 ? 5.720 -4.567 -10.138 1.00 96.06 88 SER A C 1
ATOM 662 O O . SER A 1 88 ? 5.053 -3.546 -10.012 1.00 96.06 88 SER A O 1
ATOM 664 N N . GLU A 1 89 ? 5.409 -5.499 -11.042 1.00 96.75 89 GLU A N 1
ATOM 665 C CA . GLU A 1 89 ? 4.348 -5.357 -12.060 1.00 96.75 89 GLU A CA 1
ATOM 666 C C . GLU A 1 89 ? 2.909 -5.425 -11.501 1.00 96.75 89 GLU A C 1
ATOM 668 O O . GLU A 1 89 ? 1.945 -5.334 -12.255 1.00 96.75 89 GLU A O 1
ATOM 673 N N . LYS A 1 90 ? 2.745 -5.592 -10.185 1.00 98.19 90 LYS A N 1
ATOM 674 C CA . LYS A 1 90 ? 1.455 -5.585 -9.475 1.00 98.19 90 LYS A CA 1
ATOM 675 C C . LYS A 1 90 ? 1.617 -5.087 -8.039 1.00 98.19 90 LYS A C 1
ATOM 677 O O . LYS A 1 90 ? 2.726 -5.135 -7.504 1.00 98.19 90 LYS A O 1
ATOM 682 N N . LYS A 1 91 ? 0.531 -4.663 -7.389 1.00 98.50 91 LYS A N 1
ATOM 683 C CA . LYS A 1 91 ? 0.493 -4.179 -5.994 1.00 98.50 91 LYS A CA 1
ATOM 684 C C . LYS A 1 91 ? -0.778 -4.661 -5.274 1.00 98.50 91 LYS A C 1
ATOM 686 O O . LYS A 1 91 ? -1.774 -4.933 -5.941 1.00 98.50 91 LYS A O 1
ATOM 691 N N . PRO A 1 92 ? -0.770 -4.777 -3.933 1.00 98.56 92 PRO A N 1
ATOM 692 C CA . PRO A 1 92 ? -1.980 -5.038 -3.162 1.00 98.56 92 PRO A CA 1
ATOM 693 C C . PRO A 1 92 ? -2.822 -3.755 -3.072 1.00 98.56 92 PRO A C 1
ATOM 695 O O . PRO A 1 92 ? -2.433 -2.775 -2.429 1.00 98.56 92 PRO A O 1
ATOM 698 N N . LEU A 1 93 ? -3.971 -3.745 -3.738 1.00 98.56 93 LEU A N 1
ATOM 699 C CA . LEU A 1 93 ? -4.949 -2.663 -3.698 1.00 98.56 93 LEU A CA 1
ATOM 700 C C . LEU A 1 93 ? -5.870 -2.841 -2.501 1.00 98.56 93 LEU A C 1
ATOM 702 O O . LEU A 1 93 ? -6.598 -3.822 -2.422 1.00 98.56 93 LEU A O 1
ATOM 706 N N . MET A 1 94 ? -5.851 -1.875 -1.588 1.00 98.12 94 MET A N 1
ATOM 707 C CA . MET A 1 94 ? -6.701 -1.805 -0.396 1.00 98.12 94 MET A CA 1
ATOM 708 C C . MET A 1 94 ? -8.129 -1.336 -0.726 1.00 98.12 94 MET A C 1
ATOM 710 O O . MET A 1 94 ? -8.663 -0.424 -0.103 1.00 98.12 94 MET A O 1
ATOM 714 N N . SER A 1 95 ? -8.761 -1.929 -1.735 1.00 97.12 95 SER A N 1
ATOM 715 C CA . SER A 1 95 ? -10.078 -1.504 -2.233 1.00 97.12 95 SER A CA 1
ATOM 716 C C . SER A 1 95 ? -11.210 -1.656 -1.223 1.00 97.12 95 SER A C 1
ATOM 718 O O . SER A 1 95 ? -12.228 -0.981 -1.348 1.00 97.12 95 SER A O 1
ATOM 720 N N . LYS A 1 96 ? -11.023 -2.488 -0.197 1.00 97.50 96 LYS A N 1
ATOM 721 C CA . LYS A 1 96 ? -11.928 -2.595 0.951 1.00 97.50 96 LYS A CA 1
ATOM 722 C C . LYS A 1 96 ? -11.302 -2.023 2.217 1.00 97.50 96 LYS A C 1
ATOM 724 O O . LYS A 1 96 ? -11.464 -2.581 3.296 1.00 97.50 96 LYS A O 1
ATOM 729 N N . GLU A 1 97 ? -10.568 -0.914 2.088 1.00 96.94 97 GLU A N 1
ATOM 730 C CA . GLU A 1 97 ? -9.976 -0.186 3.216 1.00 96.94 97 GLU A CA 1
ATOM 731 C C . GLU A 1 97 ? -10.919 -0.099 4.429 1.00 96.94 97 GLU A C 1
ATOM 733 O O . GLU A 1 97 ? -10.487 -0.501 5.513 1.00 96.94 97 GLU A O 1
ATOM 738 N N . PRO A 1 98 ? -12.199 0.326 4.274 1.00 96.25 98 PRO A N 1
ATOM 739 C CA . PRO A 1 98 ? -13.152 0.474 5.382 1.00 96.25 98 PRO A CA 1
ATOM 740 C C . PRO A 1 98 ? -13.427 -0.792 6.198 1.00 96.25 98 PRO A C 1
ATOM 742 O O . PRO A 1 98 ? -13.846 -0.678 7.346 1.00 96.25 98 PRO A O 1
ATOM 745 N N . ASP A 1 99 ? -13.178 -1.976 5.638 1.00 97.06 99 ASP A N 1
ATOM 746 C CA . ASP A 1 99 ? -13.413 -3.256 6.313 1.00 97.06 99 ASP A CA 1
ATOM 747 C C . ASP A 1 99 ? -12.251 -3.639 7.249 1.00 97.06 99 ASP A C 1
ATOM 749 O O . ASP A 1 99 ? -12.314 -4.642 7.962 1.00 97.06 99 ASP A O 1
ATOM 753 N N . CYS A 1 100 ? -11.163 -2.861 7.256 1.00 97.81 100 CYS A N 1
ATOM 754 C CA . CYS A 1 100 ? -10.004 -3.112 8.100 1.00 97.81 100 CYS A CA 1
ATOM 755 C C . CYS A 1 100 ? -10.365 -3.107 9.592 1.00 97.81 100 CYS A C 1
ATOM 757 O O . CYS A 1 100 ? -10.838 -2.117 10.142 1.00 97.81 100 CYS A O 1
ATOM 759 N N . ILE A 1 101 ? -10.026 -4.202 10.275 1.00 97.38 101 ILE A N 1
ATOM 760 C CA . ILE A 1 101 ? -10.223 -4.378 11.724 1.00 97.38 101 ILE A CA 1
ATOM 761 C C . ILE A 1 101 ? -8.985 -4.012 12.559 1.00 97.38 101 ILE A C 1
ATOM 763 O O . ILE A 1 101 ? -8.878 -4.411 13.714 1.00 97.38 101 ILE A O 1
ATOM 767 N N . PHE A 1 102 ? -8.002 -3.338 11.956 1.00 97.19 102 PHE A N 1
ATOM 768 C CA . PHE A 1 102 ? -6.768 -2.880 12.611 1.00 97.19 102 PHE A CA 1
ATOM 769 C C . PHE A 1 102 ? -5.961 -3.974 13.341 1.00 97.19 102 PHE A C 1
ATOM 771 O O . PHE A 1 102 ? -5.249 -3.703 14.298 1.00 97.19 102 PHE A O 1
ATOM 778 N N . CYS A 1 103 ? -6.006 -5.223 12.864 1.00 97.56 103 CYS A N 1
ATOM 779 C CA . CYS A 1 103 ? -5.288 -6.347 13.491 1.00 97.56 103 CYS A CA 1
ATOM 780 C C . CYS A 1 103 ? -3.752 -6.303 13.347 1.00 97.56 103 CYS A C 1
ATOM 782 O O . CYS A 1 103 ? -3.062 -7.140 13.923 1.00 97.56 103 CYS A O 1
ATOM 784 N N . LEU A 1 104 ? -3.221 -5.379 12.536 1.00 97.81 104 LEU A N 1
ATOM 785 C CA . LEU A 1 104 ? -1.791 -5.171 12.252 1.00 97.81 104 LEU A CA 1
ATOM 786 C C . LEU A 1 104 ? -1.049 -6.352 11.595 1.00 97.81 104 LEU A C 1
ATOM 788 O O . LEU A 1 104 ? 0.148 -6.245 11.332 1.00 97.81 104 LEU A O 1
ATOM 792 N N . ALA A 1 105 ? -1.740 -7.444 11.247 1.00 98.44 105 ALA A N 1
ATOM 793 C CA . ALA A 1 105 ? -1.122 -8.621 10.634 1.00 98.44 105 ALA A CA 1
ATOM 794 C C . ALA A 1 105 ? -0.346 -8.272 9.352 1.00 98.44 105 ALA A C 1
ATOM 796 O O . ALA A 1 105 ? 0.809 -8.658 9.200 1.00 98.44 105 ALA A O 1
ATOM 797 N N . CYS A 1 106 ? -0.946 -7.472 8.464 1.00 98.62 106 CYS A N 1
ATOM 798 C CA . CYS A 1 106 ? -0.310 -7.045 7.216 1.00 98.62 106 CYS A CA 1
ATOM 799 C C . CYS A 1 106 ? 0.939 -6.163 7.421 1.00 98.62 106 CYS A C 1
ATOM 801 O O . CYS A 1 106 ? 1.859 -6.263 6.612 1.00 98.62 106 CYS A O 1
ATOM 803 N N . GLU A 1 107 ? 1.024 -5.362 8.495 1.00 98.25 107 GLU A N 1
ATOM 804 C CA . GLU A 1 107 ? 2.267 -4.642 8.831 1.00 98.25 107 GLU A CA 1
ATOM 805 C C . GLU A 1 107 ? 3.381 -5.619 9.208 1.00 98.25 107 GLU A C 1
ATOM 807 O O . GLU A 1 107 ? 4.511 -5.479 8.746 1.00 98.25 107 GLU A O 1
ATOM 812 N N . GLY A 1 108 ? 3.055 -6.609 10.046 1.00 98.25 108 GLY A N 1
ATOM 813 C CA . GLY A 1 108 ? 4.030 -7.542 10.606 1.00 98.25 108 GLY A CA 1
ATOM 814 C C . GLY A 1 108 ? 4.595 -8.536 9.593 1.00 98.25 108 GLY A C 1
ATOM 815 O O . GLY A 1 108 ? 5.743 -8.949 9.732 1.00 98.25 108 GLY A O 1
ATOM 816 N N . VAL A 1 109 ? 3.815 -8.912 8.574 1.00 98.62 109 VAL A N 1
ATOM 817 C CA . VAL A 1 109 ? 4.242 -9.898 7.564 1.00 98.62 109 VAL A CA 1
ATOM 818 C C . VAL A 1 109 ? 4.916 -9.282 6.340 1.00 98.62 109 VAL A C 1
ATOM 820 O O . VAL A 1 109 ? 5.491 -10.022 5.554 1.00 98.62 109 VAL A O 1
ATOM 823 N N . CYS A 1 110 ? 4.839 -7.961 6.134 1.00 98.75 110 CYS A N 1
ATOM 824 C CA . CYS A 1 110 ? 5.376 -7.317 4.933 1.00 98.75 110 CYS A CA 1
ATOM 825 C C . CYS A 1 110 ? 6.915 -7.236 4.994 1.00 98.75 110 CYS A C 1
ATOM 827 O O . CYS A 1 110 ? 7.429 -6.418 5.762 1.00 98.75 110 CYS A O 1
ATOM 829 N N . PRO A 1 111 ? 7.674 -7.987 4.164 1.00 98.25 111 PRO A N 1
ATOM 830 C CA . PRO A 1 111 ? 9.133 -8.035 4.287 1.00 98.25 111 PRO A CA 1
ATOM 831 C C . PRO A 1 111 ? 9.833 -6.676 4.121 1.00 98.25 111 PRO A C 1
ATOM 833 O O . PRO A 1 111 ? 10.697 -6.365 4.939 1.00 98.25 111 PRO A O 1
ATOM 836 N N . PRO A 1 112 ? 9.468 -5.819 3.139 1.00 98.06 112 PRO A N 1
ATOM 837 C CA . PRO A 1 112 ? 10.071 -4.495 3.029 1.00 98.06 112 PRO A CA 1
ATOM 838 C C . PRO A 1 112 ? 9.373 -3.453 3.917 1.00 98.06 112 PRO A C 1
ATOM 840 O O . PRO A 1 112 ? 9.669 -2.270 3.796 1.00 98.06 112 PRO A O 1
ATOM 843 N N . GLN A 1 113 ? 8.424 -3.850 4.774 1.00 98.56 113 GLN A N 1
ATOM 844 C CA . GLN A 1 113 ? 7.680 -2.948 5.660 1.00 98.56 113 GLN A CA 1
ATOM 845 C C . GLN A 1 113 ? 7.035 -1.770 4.905 1.00 98.56 113 GLN A C 1
ATOM 847 O O . GLN A 1 113 ? 7.106 -0.613 5.320 1.00 98.56 113 GLN A O 1
ATOM 852 N N . ALA A 1 114 ? 6.407 -2.071 3.765 1.00 98.69 114 ALA A N 1
ATOM 853 C CA . ALA A 1 114 ? 5.735 -1.092 2.909 1.00 98.69 114 ALA A CA 1
ATOM 854 C C . ALA A 1 114 ? 4.368 -0.639 3.451 1.00 98.69 114 ALA A C 1
ATOM 856 O O . ALA A 1 114 ? 3.747 0.240 2.860 1.00 98.69 114 ALA A O 1
ATOM 857 N N . ILE A 1 115 ? 3.867 -1.273 4.515 1.00 98.81 115 ILE A N 1
ATOM 858 C CA . ILE A 1 115 ? 2.488 -1.129 4.986 1.00 98.81 115 ILE A CA 1
ATOM 859 C C . ILE A 1 115 ? 2.470 -0.412 6.330 1.00 98.81 115 ILE A C 1
ATOM 861 O O . ILE A 1 115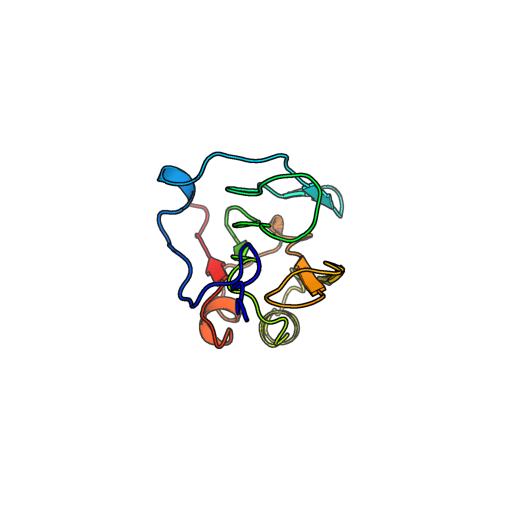 ? 3.224 -0.770 7.236 1.00 98.81 115 ILE A O 1
ATOM 865 N N . LYS A 1 116 ? 1.574 0.567 6.469 1.00 98.50 116 LYS A N 1
ATOM 866 C CA . LYS A 1 116 ? 1.236 1.181 7.752 1.00 98.50 116 LYS A CA 1
ATOM 867 C C . LYS A 1 116 ? -0.273 1.304 7.922 1.00 98.50 116 LYS A C 1
ATOM 869 O O . LYS A 1 116 ? -0.962 1.916 7.115 1.00 98.50 116 LYS A O 1
ATOM 874 N N . ILE A 1 117 ? -0.757 0.757 9.019 1.00 98.25 117 ILE A N 1
ATOM 875 C CA . ILE A 1 117 ? -2.098 0.873 9.553 1.00 98.25 117 ILE A CA 1
ATOM 876 C C . ILE A 1 117 ? -2.147 2.055 10.524 1.00 98.25 117 ILE A C 1
ATOM 878 O O . ILE A 1 117 ? -1.326 2.184 11.438 1.00 98.25 117 ILE A O 1
ATOM 882 N N . PHE A 1 118 ? -3.130 2.925 10.320 1.00 96.12 118 PHE A N 1
ATOM 883 C CA . PHE A 1 118 ? -3.461 4.012 11.235 1.00 96.12 118 PHE A CA 1
ATOM 884 C C . PHE A 1 118 ? -4.856 3.743 11.789 1.00 96.12 118 PHE A C 1
ATOM 886 O O . PHE A 1 118 ? -5.833 3.840 11.053 1.00 96.12 118 PHE A O 1
ATOM 893 N N . GLU A 1 119 ? -4.952 3.394 13.072 1.00 90.44 119 GLU A N 1
ATOM 894 C CA . GLU A 1 119 ? -6.245 3.211 13.736 1.00 90.44 119 GLU A CA 1
ATOM 895 C C . GLU A 1 119 ? -7.097 4.480 13.624 1.00 90.44 119 GLU A C 1
ATOM 897 O O . GLU A 1 119 ? -6.643 5.584 13.949 1.00 90.44 119 GLU A O 1
ATOM 902 N N . GLN A 1 120 ? -8.339 4.315 13.165 1.00 77.62 120 GLN A N 1
ATOM 903 C CA . GLN A 1 120 ? -9.340 5.370 13.246 1.00 77.62 120 GLN A CA 1
ATOM 904 C C . GLN A 1 120 ? -9.800 5.472 14.705 1.00 77.62 120 GLN A C 1
ATOM 906 O O . GLN A 1 120 ? -10.313 4.503 15.262 1.00 77.62 120 GLN A O 1
ATOM 911 N N . LYS A 1 121 ? -9.564 6.628 15.330 1.00 57.50 121 LYS A N 1
ATOM 912 C CA . LYS A 1 121 ? -10.147 6.976 16.632 1.00 57.50 121 LYS A CA 1
ATOM 913 C C . LYS A 1 121 ? -11.481 7.676 16.452 1.00 57.50 121 LYS A C 1
ATOM 915 O O . LYS A 1 121 ? -11.575 8.480 15.497 1.00 57.50 121 LYS A O 1
#

Radius of gyration: 13.6 Å; chains: 1; bounding box: 44×30×36 Å

Secondary structure (DSSP, 8-state):
---PPPTT---SS--TTHHHHSPEEEEEEETTEEEEEES-BSSSSSB--EE-SSEEEETTT-----HHHHT-TT---EEEE-TT-SS-SEEEE-TTGGG-----HHHHH-TT--EEE----

Foldseek 3Di:
DDPPPFAQADFDDDDPCQVVVWDWDDWDAAPNDTKTFTNDDDDALAHRAWIHDQWIFGPSHAQPPCQLQVQQPQRQWDWDARCPYSSYRIDTDRNVVVSDPQPCRSQVPRPRSRIDGDDDD